Protein AF-W4V423-F1 (afdb_monomer_lite)

Radius of gyration: 24.52 Å; chains: 1; bounding box: 52×24×65 Å

pLDDT: mean 79.41, std 12.02, range [35.59, 92.06]

Secondary structure (DSSP, 8-state):
-PPPHHHHHHHHHTT--HHHHIIIIIHHHHHHHHHHHHHHHHHHHHHHHHHHHHHHHHHHHHHHHHHHHHHT--HHHHHHHHHHHHHHHHHHHHHHHHHHHHHHHHTT--

Sequence (110 aa):
MSVDHGQMEAGRALGLSYRVTMLKIVIPQAVKNILPTLGNEFIALIKETSVVSFVGASDLYVAFSYIGTNSYEFMVPYLVMALIYIVLVMIIASLIKVMERSLRKSDRRN

Organism: NCBI:txid1294263

Foldseek 3Di:
DAQDPVLQVVCVVVVHDNVCSVPPPRPVVVCVVVVVVVVVVVVVVCVVVCVCLVVVLVVLCVVLVVVCVVVVHNPVSVVVSVVVSVVVVVVVVVVVVVVVVVVVVVVVVD

InterPro domains:
  IPR000515 ABC transporter type 1, transmembrane domain MetI-like [PF00528] (2-105)
  IPR000515 ABC transporter type 1, transmembrane domain MetI-like [PS50928] (1-96)
  IPR000515 ABC transporter type 1, transmembrane domain MetI-like [cd06261] (2-92)
  IPR035906 MetI-like superfamily [G3DSA:1.10.3720.10] (1-109)
  IPR035906 MetI-like superfamily [SSF161098] (2-89)
  IPR043429 ABC transporter membrane protein permease protein ArtM/GltK/GlnP/TcyL/YhdX-like [PTHR30614] (2-107)

Structure (mmCIF, N/CA/C/O backbone):
data_AF-W4V423-F1
#
_entry.id   AF-W4V423-F1
#
loop_
_atom_site.group_PDB
_atom_site.id
_atom_site.type_symbol
_atom_site.label_atom_id
_atom_site.label_alt_id
_atom_site.label_comp_id
_atom_site.label_asym_id
_atom_site.label_entity_id
_atom_site.label_seq_id
_atom_site.pdbx_PDB_ins_code
_atom_site.Cartn_x
_atom_site.Cartn_y
_atom_site.Cartn_z
_atom_site.occupancy
_atom_site.B_iso_or_equiv
_atom_site.auth_seq_id
_atom_site.auth_comp_id
_atom_site.auth_asym_id
_atom_site.auth_atom_id
_atom_site.pdbx_PDB_model_num
ATOM 1 N N . MET A 1 1 ? -7.520 -11.105 20.882 1.00 44.34 1 MET A N 1
ATOM 2 C CA . MET A 1 1 ? -7.926 -10.208 21.987 1.00 44.34 1 MET A CA 1
ATOM 3 C C . MET A 1 1 ? -9.118 -9.390 21.516 1.00 44.34 1 MET A C 1
ATOM 5 O O . MET A 1 1 ? -8.972 -8.263 21.059 1.00 44.34 1 MET A O 1
ATOM 9 N N . SER A 1 2 ? -10.285 -10.025 21.514 1.00 42.53 2 SER A N 1
ATOM 10 C CA . SER A 1 2 ? -11.576 -9.405 21.227 1.00 42.53 2 SER A CA 1
ATOM 11 C C . SER A 1 2 ? -11.980 -8.532 22.415 1.00 42.53 2 SER A C 1
ATOM 13 O O . SER A 1 2 ? -11.667 -8.858 23.557 1.00 42.53 2 SER A O 1
ATOM 15 N N . VAL A 1 3 ? -12.622 -7.396 22.142 1.00 51.97 3 VAL A N 1
ATOM 16 C CA . VAL A 1 3 ? -13.204 -6.534 23.178 1.00 51.97 3 VAL A CA 1
ATOM 17 C C . VAL A 1 3 ? -14.110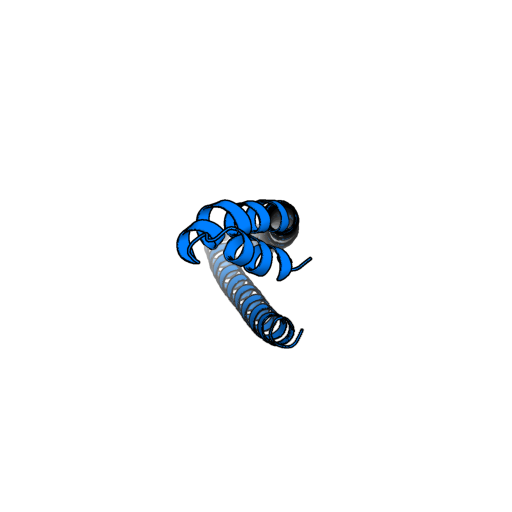 -7.397 24.050 1.00 51.97 3 VAL A C 1
ATOM 19 O O . VAL A 1 3 ? -15.046 -8.012 23.543 1.00 51.97 3 VAL A O 1
ATOM 22 N N . ASP A 1 4 ? -13.795 -7.457 25.338 1.00 59.59 4 ASP A N 1
ATOM 23 C CA . ASP A 1 4 ? -14.496 -8.292 26.303 1.00 59.59 4 ASP A CA 1
ATOM 24 C C . ASP A 1 4 ? -15.990 -7.934 26.327 1.00 59.59 4 ASP A C 1
ATOM 26 O O . ASP A 1 4 ? -16.369 -6.779 26.556 1.00 59.59 4 ASP A O 1
ATOM 30 N N . HIS A 1 5 ? -16.840 -8.934 26.081 1.00 63.50 5 HIS A N 1
ATOM 31 C CA . HIS A 1 5 ? -18.299 -8.819 26.141 1.00 63.50 5 HIS A CA 1
ATOM 32 C C . HIS A 1 5 ? -18.749 -8.265 27.511 1.00 63.50 5 HIS A C 1
ATOM 34 O O . HIS A 1 5 ? -19.755 -7.549 27.596 1.00 63.50 5 HIS A O 1
ATOM 40 N N . GLY A 1 6 ? -17.931 -8.481 28.551 1.00 72.12 6 GLY A N 1
ATOM 41 C CA . GLY A 1 6 ? -18.101 -7.935 29.893 1.00 72.12 6 GLY A CA 1
ATOM 42 C C . GLY A 1 6 ? -18.092 -6.404 29.973 1.00 72.12 6 GLY A C 1
ATOM 43 O O . GLY A 1 6 ? -18.778 -5.848 30.825 1.00 72.12 6 GLY A O 1
ATOM 44 N N . GLN A 1 7 ? -17.420 -5.678 29.067 1.00 76.00 7 GLN A N 1
ATOM 45 C CA . GLN A 1 7 ? -17.464 -4.201 29.047 1.00 76.00 7 GLN A CA 1
ATOM 46 C C . GLN A 1 7 ? -18.857 -3.681 28.657 1.00 76.00 7 GLN A C 1
ATOM 48 O O . GLN A 1 7 ? -19.296 -2.625 29.122 1.00 76.00 7 GLN A O 1
ATOM 53 N N . MET A 1 8 ? -19.576 -4.435 27.820 1.00 80.44 8 MET A N 1
ATOM 54 C CA . MET A 1 8 ? -20.939 -4.098 27.416 1.00 80.44 8 MET A CA 1
ATOM 55 C C . MET A 1 8 ? -21.953 -4.433 28.511 1.00 80.44 8 MET A C 1
ATOM 57 O O . MET A 1 8 ? -22.873 -3.651 28.762 1.00 80.44 8 MET A O 1
ATOM 61 N N . GLU A 1 9 ? -21.760 -5.562 29.192 1.00 80.06 9 GLU A N 1
ATOM 62 C CA . GLU A 1 9 ? -22.573 -5.973 30.341 1.00 80.06 9 GLU A CA 1
ATOM 63 C C . GLU A 1 9 ? -22.361 -5.054 31.551 1.00 80.06 9 GLU A C 1
ATOM 65 O O . GLU A 1 9 ? -23.339 -4.615 32.153 1.00 80.06 9 GLU A O 1
ATOM 70 N N . ALA A 1 10 ? -21.121 -4.640 31.831 1.00 80.81 10 ALA A N 1
ATOM 71 C CA . ALA A 1 10 ? -20.798 -3.661 32.871 1.00 80.81 10 ALA A CA 1
ATOM 72 C C . ALA A 1 10 ? -21.406 -2.281 32.578 1.00 80.81 10 ALA A C 1
ATOM 74 O O . ALA A 1 10 ? -21.962 -1.640 33.471 1.00 80.81 10 ALA A O 1
ATOM 75 N N . GLY A 1 11 ? -21.372 -1.834 31.317 1.00 81.81 11 GLY A N 1
ATOM 76 C CA . GLY A 1 11 ? -22.023 -0.588 30.914 1.00 81.81 11 GLY A CA 1
ATOM 77 C C . GLY A 1 11 ? -23.537 -0.625 31.135 1.00 81.81 11 GLY A C 1
ATOM 78 O O . GLY A 1 11 ? -24.109 0.338 31.643 1.00 81.81 11 GLY A O 1
ATOM 79 N N . ARG A 1 12 ? -24.183 -1.757 30.825 1.00 80.69 12 ARG A N 1
ATOM 80 C CA . ARG A 1 12 ? -25.615 -1.955 31.100 1.00 80.69 12 ARG A CA 1
ATOM 81 C C . ARG A 1 12 ? -25.916 -2.043 32.600 1.00 80.69 12 ARG A C 1
ATOM 83 O O . ARG A 1 12 ? -26.903 -1.454 33.029 1.00 80.69 12 ARG A O 1
ATOM 90 N N . ALA A 1 13 ? -25.068 -2.702 33.391 1.00 84.06 13 ALA A N 1
ATOM 91 C CA . ALA A 1 13 ? -25.207 -2.789 34.849 1.00 84.06 13 ALA A CA 1
ATOM 92 C C . ALA A 1 13 ? -25.086 -1.419 35.544 1.00 84.06 13 ALA A C 1
ATOM 94 O O . ALA A 1 13 ? -25.720 -1.185 36.567 1.00 84.06 13 ALA A O 1
ATOM 95 N N . LEU A 1 14 ? -24.325 -0.493 34.952 1.00 84.69 14 LEU A N 1
ATOM 96 C CA . LEU A 1 14 ? -24.193 0.897 35.403 1.00 84.69 14 LEU A CA 1
ATOM 97 C C . LEU A 1 14 ? -25.282 1.835 34.842 1.00 84.69 14 LEU A C 1
ATOM 99 O O . LEU A 1 14 ? -25.214 3.045 35.048 1.00 84.69 14 LEU A O 1
ATOM 103 N N . GLY A 1 15 ? -26.275 1.309 34.114 1.00 87.69 15 GLY A N 1
ATOM 104 C CA . GLY A 1 15 ? -27.362 2.101 33.528 1.00 87.69 15 GLY A CA 1
ATOM 105 C C . GLY A 1 15 ? -26.955 2.954 32.318 1.00 87.69 15 GLY A C 1
ATOM 106 O O . GLY A 1 15 ? -27.710 3.834 31.902 1.00 87.69 15 GLY A O 1
ATOM 107 N N . LEU A 1 16 ? -25.777 2.720 31.729 1.00 87.62 16 LEU A N 1
ATOM 108 C CA . LEU A 1 16 ? -25.325 3.442 30.541 1.00 87.62 16 LEU A CA 1
ATOM 109 C C . LEU A 1 16 ? -26.058 2.944 29.290 1.00 87.62 16 LEU A C 1
ATOM 111 O O . LEU A 1 16 ? -26.258 1.746 29.079 1.00 87.62 16 LEU A O 1
ATOM 115 N N . SER A 1 17 ? -26.415 3.876 28.405 1.00 89.19 17 SER A N 1
ATOM 116 C CA . SER A 1 17 ? -26.991 3.524 27.107 1.00 89.19 17 SER A CA 1
ATOM 117 C C . SER A 1 17 ? -25.938 2.893 26.191 1.00 89.19 17 SER A C 1
ATOM 119 O O . SER A 1 17 ? -24.759 3.244 26.235 1.00 89.19 17 SER A O 1
ATOM 121 N N . TYR A 1 18 ? -26.372 2.000 25.295 1.00 85.31 18 TYR A N 1
ATOM 122 C CA . TYR A 1 18 ? -25.494 1.296 24.350 1.00 85.31 18 TYR A CA 1
ATOM 1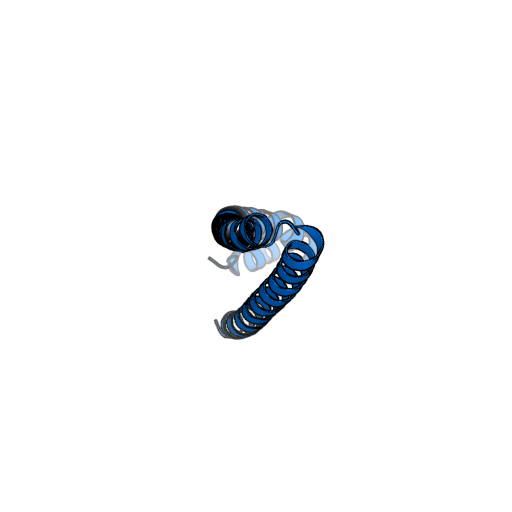23 C C . TYR A 1 18 ? -24.557 2.238 23.577 1.00 85.31 18 TYR A C 1
ATOM 125 O O . TYR A 1 18 ? -23.369 1.960 23.441 1.00 85.31 18 TYR A O 1
ATOM 133 N N . ARG A 1 19 ? -25.065 3.393 23.119 1.00 87.94 19 ARG A N 1
ATOM 134 C CA . ARG A 1 19 ? -24.248 4.401 22.422 1.00 87.94 19 ARG A CA 1
ATOM 135 C C . ARG A 1 19 ? -23.127 4.949 23.302 1.00 87.94 19 ARG A C 1
ATOM 137 O O . ARG A 1 19 ? -22.016 5.123 22.810 1.00 87.94 19 ARG A O 1
ATOM 144 N N . VAL A 1 20 ? -23.407 5.218 24.577 1.00 87.75 20 VAL A N 1
ATOM 145 C CA . VAL A 1 20 ? -22.419 5.761 25.518 1.00 87.75 20 VAL A CA 1
ATOM 146 C C . VAL A 1 20 ? -21.345 4.719 25.815 1.00 87.75 20 VAL A C 1
ATOM 148 O O . VAL A 1 20 ? -20.161 5.029 25.699 1.00 87.75 20 VAL A O 1
ATOM 151 N N . THR A 1 21 ? -21.742 3.480 26.106 1.00 87.88 21 THR A N 1
ATOM 152 C CA . THR A 1 21 ? -20.812 2.367 26.346 1.00 87.88 21 THR A CA 1
ATOM 153 C C . THR A 1 21 ? -19.950 2.086 25.111 1.00 87.88 21 THR A C 1
ATOM 155 O O . THR A 1 21 ? -18.735 1.928 25.219 1.00 87.88 21 THR A O 1
ATOM 158 N N . MET A 1 22 ? -20.535 2.110 23.911 1.00 87.00 22 MET A N 1
ATOM 159 C CA . MET A 1 22 ? -19.793 1.872 22.672 1.00 87.00 22 MET A CA 1
ATOM 160 C C . MET A 1 22 ? -18.752 2.968 22.396 1.00 87.00 22 MET A C 1
ATOM 162 O O . MET A 1 22 ? -17.582 2.663 22.177 1.00 87.00 22 MET A O 1
ATOM 166 N N . LEU A 1 23 ? -19.155 4.242 22.436 1.00 89.38 23 LEU A N 1
ATOM 167 C CA . LEU A 1 23 ? -18.282 5.372 22.090 1.00 89.38 23 LEU A CA 1
ATOM 168 C C . LEU A 1 23 ? -17.224 5.673 23.151 1.00 89.38 23 LEU A C 1
ATOM 170 O O . LEU A 1 23 ? -16.105 6.036 22.796 1.00 89.38 23 LEU A O 1
ATOM 174 N N . LYS A 1 24 ? -17.565 5.558 24.439 1.00 87.75 24 LYS A N 1
ATOM 175 C CA . LYS A 1 24 ? -16.659 5.955 25.527 1.00 87.75 24 LYS A CA 1
ATOM 176 C C . LYS A 1 24 ? -15.819 4.813 26.086 1.00 87.75 24 LYS A C 1
ATOM 178 O O . LYS A 1 24 ? -14.789 5.093 26.690 1.00 87.75 24 LYS A O 1
ATOM 183 N N . ILE A 1 25 ? -16.242 3.561 25.910 1.00 84.81 25 ILE A N 1
ATOM 184 C CA . ILE A 1 25 ? -15.593 2.409 26.551 1.00 84.81 25 ILE A CA 1
ATOM 185 C C . ILE A 1 25 ? -15.022 1.466 25.496 1.00 84.81 25 ILE A C 1
ATOM 187 O O . ILE A 1 25 ? -13.807 1.295 25.421 1.00 84.81 25 ILE A O 1
ATOM 191 N N . VAL A 1 26 ? -15.873 0.909 24.634 1.00 86.06 26 VAL A N 1
ATOM 192 C CA . VAL A 1 26 ? -15.464 -0.149 23.697 1.00 86.06 26 VAL A CA 1
ATOM 193 C C . VAL A 1 26 ? -14.583 0.362 22.561 1.00 86.06 26 VAL A C 1
ATOM 195 O O . VAL A 1 26 ? -13.511 -0.195 22.340 1.00 86.06 26 VAL A O 1
ATOM 198 N N . ILE A 1 27 ? -14.990 1.418 21.850 1.00 86.25 27 ILE A N 1
ATOM 199 C CA . ILE A 1 27 ? -14.227 1.942 20.705 1.00 86.25 27 ILE A CA 1
ATOM 200 C C . ILE A 1 27 ? -12.806 2.370 21.116 1.00 86.25 27 ILE A C 1
ATOM 202 O O . ILE A 1 27 ? -11.858 1.921 20.471 1.00 86.25 27 ILE A O 1
ATOM 206 N N . PRO A 1 28 ? -12.599 3.160 22.188 1.00 83.19 28 PRO A N 1
ATOM 207 C CA . PRO A 1 28 ? -11.255 3.567 22.595 1.00 83.19 28 PRO A CA 1
ATOM 208 C C . PRO A 1 28 ? -10.349 2.384 22.961 1.00 83.19 28 PRO A C 1
ATOM 210 O O . PRO A 1 28 ? -9.154 2.417 22.673 1.00 83.19 28 PRO A O 1
ATOM 213 N N . GLN A 1 29 ? -10.904 1.332 23.573 1.00 82.56 29 GLN A N 1
ATOM 214 C CA . GLN A 1 29 ? -10.157 0.117 23.912 1.00 82.56 29 GLN A CA 1
ATOM 215 C C . GLN A 1 29 ? -9.828 -0.713 22.665 1.00 82.56 29 GLN A C 1
ATOM 217 O O . GLN A 1 29 ? -8.686 -1.133 22.489 1.00 82.56 29 GLN A O 1
ATOM 222 N N . ALA A 1 30 ? -10.794 -0.887 21.760 1.00 82.75 30 ALA A N 1
ATOM 223 C CA . ALA A 1 30 ? -10.592 -1.584 20.493 1.00 82.75 30 ALA A CA 1
ATOM 224 C C . ALA A 1 30 ? -9.494 -0.917 19.654 1.00 82.75 30 ALA A C 1
ATOM 226 O O . ALA A 1 30 ? -8.593 -1.588 19.157 1.00 82.75 30 ALA A O 1
ATOM 227 N N . VAL A 1 31 ? -9.526 0.414 19.555 1.00 82.62 31 VAL A N 1
ATOM 228 C CA . VAL A 1 31 ? -8.525 1.199 18.824 1.00 82.62 31 VAL A CA 1
ATOM 229 C C . VAL A 1 31 ? -7.130 1.012 19.428 1.00 82.62 31 VAL A C 1
ATOM 231 O O . VAL A 1 31 ? -6.190 0.740 18.687 1.00 82.62 31 VAL A O 1
ATOM 234 N N . LYS A 1 32 ? -6.983 1.070 20.759 1.00 81.19 32 LYS A N 1
ATOM 235 C CA . LYS A 1 32 ? -5.691 0.829 21.433 1.00 81.19 32 LYS A CA 1
ATOM 236 C C . LYS A 1 32 ? -5.132 -0.574 21.188 1.00 81.19 32 LYS A C 1
ATOM 238 O O . LYS A 1 32 ? -3.917 -0.721 21.120 1.00 81.19 32 LYS A O 1
ATOM 243 N N . ASN A 1 33 ? -5.995 -1.575 21.030 1.00 78.44 33 ASN A N 1
ATOM 244 C CA . ASN A 1 33 ? -5.576 -2.956 20.787 1.00 78.44 33 ASN A CA 1
ATOM 245 C C . ASN A 1 33 ? -5.230 -3.223 19.316 1.00 78.44 33 ASN A C 1
ATOM 247 O O . ASN A 1 33 ? -4.314 -3.990 19.040 1.00 78.44 33 ASN A O 1
ATOM 251 N N . ILE A 1 34 ? -5.949 -2.604 18.373 1.00 80.81 34 ILE A N 1
ATOM 252 C CA . ILE A 1 34 ? -5.792 -2.868 16.933 1.00 80.81 34 ILE A CA 1
ATOM 253 C C . ILE A 1 34 ? -4.696 -1.989 16.310 1.00 80.81 34 ILE A C 1
ATOM 255 O O . ILE A 1 34 ? -4.009 -2.435 15.392 1.00 80.81 34 ILE A O 1
ATOM 259 N N . LEU A 1 35 ? -4.492 -0.758 16.802 1.00 77.44 35 LEU A N 1
ATOM 260 C CA . LEU A 1 35 ? -3.495 0.170 16.249 1.00 77.44 35 LEU A CA 1
ATOM 261 C C . LEU A 1 35 ? -2.059 -0.392 16.220 1.00 77.44 35 LEU A C 1
ATOM 263 O O . LEU A 1 35 ? -1.418 -0.250 15.181 1.00 77.44 35 LEU A O 1
ATOM 267 N N . PRO A 1 36 ? -1.536 -1.045 17.278 1.00 76.94 36 PRO A N 1
ATOM 268 C CA . PRO A 1 36 ? -0.193 -1.627 17.243 1.00 76.94 36 PRO A CA 1
ATOM 269 C C . PRO A 1 36 ? -0.054 -2.725 16.183 1.00 76.94 36 PRO A C 1
ATOM 271 O O . PRO A 1 36 ? 0.944 -2.778 15.467 1.00 76.94 36 PRO A O 1
ATOM 274 N N . THR A 1 37 ? -1.073 -3.575 16.041 1.00 80.12 37 THR A N 1
ATOM 275 C CA . THR A 1 37 ? -1.101 -4.641 15.032 1.00 80.12 37 THR A CA 1
ATOM 276 C C . THR A 1 37 ? -1.156 -4.065 13.620 1.00 80.12 37 THR A C 1
ATOM 278 O O . THR A 1 37 ? -0.374 -4.481 12.772 1.00 80.12 37 THR A O 1
ATOM 281 N N . LEU A 1 38 ? -2.004 -3.058 13.381 1.00 78.56 38 LEU A N 1
ATOM 282 C CA . LEU A 1 38 ? -2.057 -2.342 12.101 1.00 78.56 38 LEU A CA 1
ATOM 283 C C . LEU A 1 38 ? -0.733 -1.651 11.771 1.00 78.56 38 LEU A C 1
ATOM 285 O O . LEU A 1 38 ? -0.314 -1.670 10.620 1.00 78.56 38 LEU A O 1
ATOM 289 N N . GLY A 1 39 ? -0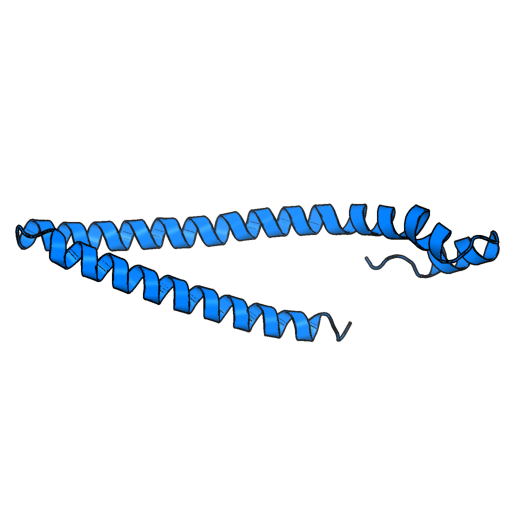.070 -1.052 12.762 1.00 80.81 39 GLY A N 1
ATOM 290 C CA . GLY A 1 39 ? 1.234 -0.418 12.577 1.00 80.81 39 GLY A CA 1
ATOM 291 C C . GLY A 1 39 ? 2.312 -1.422 12.167 1.00 80.81 39 GLY A C 1
ATOM 292 O O . GLY A 1 39 ? 3.064 -1.166 11.228 1.00 80.81 39 GLY A O 1
ATOM 293 N N . ASN A 1 40 ? 2.351 -2.585 12.818 1.00 77.94 40 ASN A N 1
ATOM 294 C CA . ASN A 1 40 ? 3.278 -3.656 12.453 1.00 77.94 40 ASN A CA 1
ATOM 295 C C . ASN A 1 40 ? 3.005 -4.192 11.044 1.00 77.94 40 ASN A C 1
ATOM 297 O O . ASN A 1 40 ? 3.943 -4.329 10.258 1.00 77.94 40 ASN A O 1
ATOM 301 N N . GLU A 1 41 ? 1.738 -4.426 10.707 1.00 83.62 41 GLU A N 1
ATOM 302 C CA . GLU A 1 41 ? 1.336 -4.883 9.375 1.00 83.62 41 GLU A CA 1
ATOM 303 C C . GLU A 1 41 ? 1.687 -3.846 8.303 1.00 83.62 41 GLU A C 1
ATOM 305 O O . GLU A 1 41 ? 2.253 -4.172 7.266 1.00 83.62 41 GLU A O 1
ATOM 310 N N . PHE A 1 42 ? 1.447 -2.565 8.576 1.00 78.94 42 PHE A 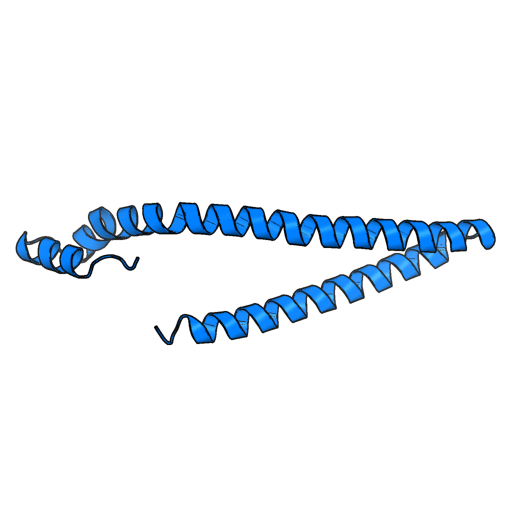N 1
ATOM 311 C CA . PHE A 1 42 ? 1.801 -1.476 7.672 1.00 78.94 42 PHE A CA 1
ATOM 312 C C . PHE A 1 42 ? 3.310 -1.418 7.392 1.00 78.94 42 PHE A C 1
ATOM 314 O O . PHE A 1 42 ? 3.725 -1.261 6.243 1.00 78.94 42 PHE A O 1
ATOM 321 N N . ILE A 1 43 ? 4.144 -1.593 8.422 1.00 77.25 43 ILE A N 1
ATOM 322 C CA . ILE A 1 43 ? 5.604 -1.651 8.265 1.00 77.25 43 ILE A CA 1
ATOM 323 C C . ILE A 1 43 ? 6.019 -2.883 7.447 1.00 77.25 43 ILE A C 1
ATOM 325 O O . ILE A 1 43 ? 6.917 -2.774 6.608 1.00 77.25 43 ILE A O 1
ATOM 329 N N . ALA A 1 44 ? 5.394 -4.041 7.677 1.00 80.38 44 ALA A N 1
ATOM 330 C CA . ALA A 1 44 ? 5.659 -5.260 6.913 1.00 80.38 44 ALA A CA 1
ATOM 331 C C . ALA A 1 44 ? 5.303 -5.075 5.431 1.00 80.38 44 ALA A C 1
ATOM 333 O O . ALA A 1 44 ? 6.151 -5.294 4.567 1.00 80.38 44 ALA A O 1
ATOM 334 N N . LEU A 1 45 ? 4.114 -4.539 5.149 1.00 80.81 45 LEU A N 1
ATOM 335 C CA . LEU A 1 45 ? 3.652 -4.248 3.794 1.00 80.81 45 LEU A CA 1
ATOM 336 C C . LEU A 1 45 ? 4.575 -3.269 3.071 1.00 80.81 45 LEU A C 1
ATOM 338 O O . LEU A 1 45 ? 4.90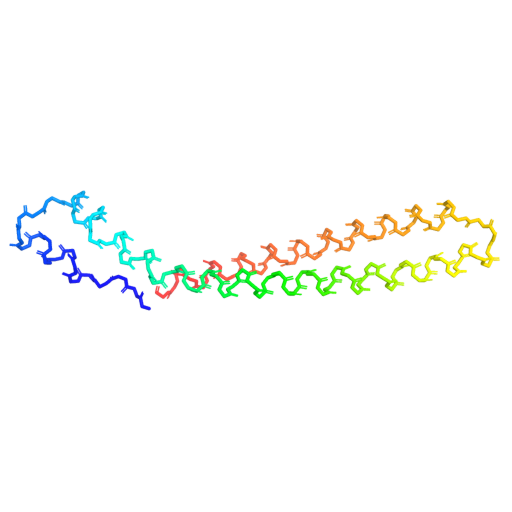0 -3.496 1.906 1.00 80.81 45 LEU A O 1
ATOM 342 N N . ILE A 1 46 ? 5.043 -2.210 3.741 1.00 76.88 46 ILE A N 1
ATOM 343 C CA . ILE A 1 46 ? 6.025 -1.287 3.154 1.00 76.88 46 ILE A CA 1
ATOM 344 C C . ILE A 1 46 ? 7.313 -2.024 2.790 1.00 76.88 46 ILE A C 1
ATOM 346 O O . ILE A 1 46 ? 7.826 -1.828 1.691 1.00 76.88 46 ILE A O 1
ATOM 350 N N . LYS A 1 47 ? 7.856 -2.864 3.677 1.00 69.25 47 LYS A N 1
ATOM 351 C CA . LYS A 1 47 ? 9.092 -3.613 3.399 1.00 69.25 47 LYS A CA 1
ATOM 352 C C . LYS A 1 47 ? 8.914 -4.568 2.224 1.00 69.25 47 LYS A C 1
ATOM 354 O O . LYS A 1 47 ? 9.730 -4.555 1.311 1.00 69.25 47 LYS A O 1
ATOM 359 N N . GLU A 1 48 ? 7.841 -5.348 2.218 1.00 75.44 48 GLU A N 1
ATOM 360 C CA . GLU A 1 48 ? 7.577 -6.323 1.158 1.00 75.44 48 GLU A CA 1
ATOM 361 C C . GLU A 1 48 ? 7.346 -5.645 -0.197 1.00 75.44 48 GLU A C 1
ATOM 363 O O . GLU A 1 48 ? 7.961 -6.026 -1.193 1.00 75.44 48 GLU A O 1
ATOM 368 N N . THR A 1 49 ? 6.533 -4.586 -0.244 1.00 79.06 49 THR A N 1
ATOM 369 C CA . THR A 1 49 ? 6.257 -3.872 -1.502 1.00 79.06 49 THR A CA 1
ATOM 370 C C . THR A 1 49 ? 7.453 -3.071 -2.005 1.00 79.06 49 THR A C 1
ATOM 372 O O . THR A 1 49 ? 7.719 -3.089 -3.209 1.00 79.06 49 THR A O 1
ATOM 375 N N . SER A 1 50 ? 8.194 -2.395 -1.120 1.00 78.88 50 SER A N 1
ATOM 376 C CA . SER A 1 50 ? 9.369 -1.607 -1.516 1.00 78.88 50 SER A CA 1
ATOM 377 C C . SER A 1 50 ? 10.525 -2.483 -1.984 1.00 78.88 50 SER A C 1
ATOM 379 O O . SER A 1 50 ? 11.109 -2.170 -3.015 1.00 78.88 50 SER A O 1
ATOM 381 N N . VAL A 1 51 ? 10.822 -3.601 -1.312 1.00 75.44 51 VAL A N 1
ATOM 382 C CA . VAL A 1 51 ? 11.904 -4.514 -1.721 1.00 75.44 51 VAL A CA 1
ATOM 383 C C . VAL A 1 51 ? 11.592 -5.153 -3.070 1.00 75.44 51 VAL A C 1
ATOM 385 O O . VAL A 1 51 ? 12.428 -5.104 -3.969 1.00 75.44 51 VAL A O 1
ATOM 388 N N . VAL A 1 52 ? 10.384 -5.697 -3.248 1.00 74.75 52 VAL A N 1
ATOM 389 C CA . VAL A 1 52 ? 10.001 -6.357 -4.507 1.00 74.75 52 VAL A CA 1
ATOM 390 C C . VAL A 1 52 ? 9.951 -5.359 -5.666 1.00 74.75 52 VAL A C 1
ATOM 392 O O . VAL A 1 52 ? 10.465 -5.654 -6.743 1.00 74.75 52 VAL A O 1
ATOM 395 N N . SER A 1 53 ? 9.388 -4.164 -5.454 1.00 74.88 53 SER A N 1
ATOM 396 C CA . SER A 1 53 ? 9.315 -3.145 -6.511 1.00 74.88 53 SER A CA 1
ATOM 397 C C . SER A 1 53 ? 10.689 -2.565 -6.847 1.00 74.88 53 SER A C 1
ATOM 399 O O . SER A 1 53 ? 10.985 -2.369 -8.021 1.00 74.88 53 SER A O 1
ATOM 401 N N . PHE A 1 54 ? 11.538 -2.306 -5.846 1.00 79.12 54 PHE A N 1
ATOM 402 C CA . PHE A 1 54 ? 12.876 -1.750 -6.054 1.00 79.12 54 PHE A CA 1
ATOM 403 C C . PHE A 1 54 ? 13.797 -2.741 -6.766 1.00 79.12 54 PHE A C 1
ATOM 405 O O . PHE A 1 54 ? 14.369 -2.382 -7.790 1.00 79.12 54 PHE A O 1
ATOM 412 N N . VAL A 1 55 ? 13.887 -3.983 -6.275 1.00 79.69 55 VAL A N 1
ATOM 413 C CA . VAL A 1 55 ? 14.719 -5.033 -6.890 1.00 79.69 55 VAL A CA 1
ATOM 414 C C . VAL A 1 55 ? 14.202 -5.377 -8.289 1.00 79.69 55 VAL A C 1
ATOM 416 O O . VAL A 1 55 ? 14.969 -5.427 -9.246 1.00 79.69 55 VAL A O 1
ATOM 419 N N . GLY A 1 56 ? 12.883 -5.530 -8.444 1.00 80.25 56 GLY A N 1
ATOM 420 C CA . GLY A 1 56 ? 12.279 -5.803 -9.746 1.00 80.25 56 GLY A CA 1
ATOM 421 C C . GLY A 1 56 ? 12.520 -4.680 -10.758 1.00 80.25 56 GLY A C 1
ATOM 422 O O . GLY A 1 56 ? 12.862 -4.955 -11.905 1.00 80.25 56 GLY A O 1
ATOM 423 N N . ALA A 1 57 ? 12.387 -3.414 -10.349 1.00 79.25 57 ALA A N 1
ATOM 424 C CA . ALA A 1 57 ? 12.658 -2.275 -11.224 1.00 79.25 57 ALA A CA 1
ATOM 425 C C . ALA A 1 57 ? 14.151 -2.129 -11.550 1.00 79.25 57 ALA A C 1
ATOM 427 O O . ALA A 1 57 ? 14.478 -1.819 -12.695 1.00 79.25 57 ALA A O 1
ATOM 428 N N . SER A 1 58 ? 15.055 -2.365 -10.590 1.00 84.25 58 SER A N 1
ATOM 429 C CA . SER A 1 58 ? 16.500 -2.281 -10.830 1.00 84.25 58 SER A CA 1
ATOM 430 C C . SER A 1 58 ? 16.981 -3.357 -11.796 1.00 84.25 58 SER A C 1
ATOM 432 O O . SER A 1 58 ? 17.714 -3.040 -12.731 1.00 84.25 58 SER A O 1
ATOM 434 N N . ASP A 1 59 ? 16.531 -4.599 -11.624 1.00 85.75 59 ASP A N 1
ATOM 435 C CA . ASP A 1 59 ? 16.935 -5.715 -12.483 1.00 85.75 59 ASP A CA 1
ATOM 436 C C . ASP A 1 59 ? 16.410 -5.522 -13.908 1.00 85.75 59 ASP A C 1
ATOM 438 O O . ASP A 1 59 ? 17.146 -5.690 -14.886 1.00 85.75 59 ASP A O 1
ATOM 442 N N . LEU A 1 60 ? 15.151 -5.085 -14.032 1.00 86.00 60 LEU A N 1
ATOM 443 C CA . LEU A 1 60 ? 14.545 -4.775 -15.322 1.00 86.00 60 LEU A CA 1
ATOM 444 C C . LEU A 1 60 ? 15.281 -3.606 -15.995 1.00 86.00 60 LEU A C 1
ATOM 446 O O . LEU A 1 60 ? 15.639 -3.693 -17.167 1.00 86.00 60 LEU A O 1
ATOM 450 N N . TYR A 1 61 ? 15.587 -2.544 -15.251 1.00 88.19 61 TYR A N 1
ATOM 451 C CA . TYR A 1 61 ? 16.332 -1.403 -15.776 1.00 88.19 61 TYR A CA 1
ATOM 452 C C . TYR A 1 61 ? 17.730 -1.795 -16.268 1.00 88.19 61 TYR A C 1
ATOM 454 O O . TYR A 1 61 ? 18.111 -1.411 -17.373 1.00 88.19 61 TYR A O 1
ATOM 462 N N . VAL A 1 62 ? 18.481 -2.591 -15.501 1.00 89.88 62 VAL A N 1
ATOM 463 C CA . VAL A 1 62 ? 19.815 -3.066 -15.905 1.00 89.88 62 VAL A CA 1
ATOM 464 C C . VAL A 1 62 ? 19.732 -3.906 -17.181 1.00 89.88 62 VAL A C 1
ATOM 466 O O . VAL A 1 62 ? 20.498 -3.666 -18.117 1.00 89.88 62 VAL A O 1
ATOM 469 N N . ALA A 1 63 ? 18.775 -4.834 -17.267 1.00 88.44 63 ALA A N 1
ATOM 470 C CA . ALA A 1 63 ? 18.590 -5.676 -18.447 1.00 88.44 63 ALA A CA 1
ATOM 471 C C . ALA A 1 63 ? 18.247 -4.857 -19.705 1.00 88.44 63 ALA A C 1
ATOM 473 O O . ALA A 1 63 ? 18.856 -5.044 -20.761 1.00 88.44 63 ALA A O 1
ATOM 474 N N . PHE A 1 64 ? 17.310 -3.911 -19.603 1.00 88.69 64 PHE A N 1
ATOM 475 C CA . PHE A 1 64 ? 16.890 -3.095 -20.747 1.00 88.69 64 PHE A CA 1
ATOM 476 C C . PHE A 1 64 ? 17.902 -2.005 -21.115 1.00 88.69 64 PHE A C 1
ATOM 478 O O . PHE A 1 64 ? 18.063 -1.705 -22.299 1.00 88.69 64 PHE A O 1
ATOM 485 N N . SER A 1 65 ? 18.642 -1.470 -20.142 1.00 87.88 65 SER A N 1
ATOM 486 C CA . SER A 1 65 ? 19.779 -0.576 -20.386 1.00 87.88 65 SER A CA 1
ATOM 487 C C . SER A 1 65 ? 20.911 -1.296 -21.129 1.00 87.88 65 SER A C 1
ATOM 489 O O . SER A 1 65 ? 21.485 -0.742 -22.070 1.00 87.88 65 SER A O 1
ATOM 491 N N . TYR A 1 66 ? 21.181 -2.565 -20.795 1.00 90.50 66 TYR A N 1
ATOM 492 C CA . TYR A 1 66 ? 22.138 -3.395 -21.532 1.00 90.50 66 TYR A CA 1
ATOM 493 C C . TYR A 1 66 ? 21.703 -3.613 -22.988 1.00 90.50 66 TYR A C 1
ATOM 495 O O . TYR A 1 66 ? 22.506 -3.433 -23.905 1.00 90.50 66 TYR A O 1
ATOM 503 N N . ILE A 1 67 ? 20.429 -3.936 -23.229 1.00 88.00 67 ILE A N 1
ATOM 504 C CA . ILE A 1 67 ? 19.892 -4.093 -24.593 1.00 88.00 67 ILE A CA 1
ATOM 505 C C . ILE A 1 67 ? 19.990 -2.777 -25.374 1.00 88.00 67 ILE A C 1
ATOM 507 O O . ILE A 1 67 ? 20.444 -2.783 -26.520 1.00 88.00 67 ILE A O 1
ATOM 511 N N . GLY A 1 68 ? 19.617 -1.651 -24.758 1.00 88.50 68 GLY A N 1
ATOM 512 C CA . GLY A 1 68 ? 19.684 -0.336 -25.398 1.00 88.50 68 GLY A CA 1
ATOM 513 C C . GLY A 1 68 ? 21.109 0.102 -25.725 1.00 88.50 68 GLY A C 1
ATOM 514 O O . GLY A 1 68 ? 21.358 0.618 -26.810 1.00 88.50 68 GLY A O 1
ATOM 515 N N . THR A 1 69 ? 22.064 -0.197 -24.842 1.00 88.94 69 THR A N 1
ATOM 516 C CA . THR A 1 69 ? 23.489 0.086 -25.070 1.00 88.94 69 THR A CA 1
ATOM 517 C C . THR A 1 69 ? 24.054 -0.745 -26.224 1.00 88.94 69 THR A C 1
ATOM 519 O O . THR A 1 69 ? 24.782 -0.210 -27.053 1.00 88.94 69 THR A O 1
ATOM 522 N N . ASN A 1 70 ? 23.695 -2.031 -26.326 1.00 88.69 70 ASN A N 1
ATOM 523 C CA . ASN A 1 70 ? 24.143 -2.892 -27.430 1.00 88.69 70 ASN A CA 1
ATOM 524 C C . ASN A 1 70 ? 23.475 -2.553 -28.769 1.00 88.69 70 ASN A C 1
ATOM 526 O O . ASN A 1 70 ? 24.080 -2.729 -29.822 1.00 88.69 70 ASN A O 1
ATOM 530 N N . SER A 1 71 ? 22.227 -2.085 -28.730 1.00 84.56 71 SER A N 1
ATOM 531 C CA . SER A 1 71 ? 21.449 -1.761 -29.932 1.00 84.56 71 SER A CA 1
ATOM 532 C C . SER A 1 71 ? 21.626 -0.305 -30.379 1.00 84.56 71 SER A C 1
ATOM 534 O O . SER A 1 71 ? 21.102 0.070 -31.420 1.00 84.56 71 SER A O 1
ATOM 536 N N . TYR A 1 72 ? 22.317 0.523 -29.580 1.00 84.38 72 TYR A N 1
ATOM 537 C CA . TYR A 1 72 ? 22.382 1.989 -29.697 1.00 84.38 72 TYR A CA 1
ATOM 538 C C . TYR A 1 72 ? 21.009 2.689 -29.770 1.00 84.38 72 TYR A C 1
ATOM 540 O O . TYR A 1 72 ? 20.916 3.863 -30.126 1.00 84.38 72 TYR A O 1
ATOM 548 N N . GLU A 1 73 ? 19.943 1.996 -29.368 1.00 86.62 73 GLU A N 1
ATOM 549 C CA . GLU A 1 73 ? 18.574 2.496 -29.338 1.00 86.62 73 GLU A CA 1
ATOM 550 C C . GLU A 1 73 ? 17.950 2.250 -27.966 1.00 86.62 73 GLU A C 1
ATOM 552 O O . GLU A 1 73 ? 17.699 1.114 -27.577 1.00 86.62 73 GLU A O 1
ATOM 557 N N . PHE A 1 74 ? 17.646 3.324 -27.235 1.00 83.19 74 PHE A N 1
ATOM 558 C CA . PHE A 1 74 ? 17.106 3.237 -25.870 1.00 83.19 74 PHE A CA 1
ATOM 559 C C . PHE A 1 74 ? 15.577 3.338 -25.804 1.00 83.19 74 PHE A C 1
ATOM 561 O O . PHE A 1 74 ? 14.962 2.858 -24.854 1.00 83.19 74 PHE A O 1
ATOM 568 N N . MET A 1 75 ? 14.943 3.937 -26.817 1.00 87.50 75 MET A N 1
ATOM 569 C CA . MET A 1 75 ? 13.505 4.219 -26.796 1.00 87.50 75 MET A CA 1
ATOM 570 C C . MET A 1 75 ? 12.662 2.937 -26.806 1.00 87.50 75 MET A C 1
ATOM 572 O O . MET A 1 75 ? 11.779 2.771 -25.965 1.00 87.50 75 MET A O 1
ATOM 576 N N . VAL A 1 76 ? 12.946 2.016 -27.732 1.00 89.19 76 VAL A N 1
ATOM 577 C CA . VAL A 1 76 ? 12.196 0.758 -27.867 1.00 89.19 76 VAL A CA 1
ATOM 578 C C . VAL A 1 76 ? 12.382 -0.148 -26.636 1.00 89.19 76 VAL A C 1
ATOM 580 O O . VAL A 1 76 ? 11.368 -0.568 -26.072 1.00 89.19 76 VAL A O 1
ATOM 583 N N . PRO A 1 77 ? 13.612 -0.395 -26.132 1.00 89.81 77 PRO A N 1
ATOM 584 C CA . PRO A 1 77 ? 13.825 -1.157 -24.900 1.00 89.81 77 PRO A CA 1
ATOM 585 C C . PRO A 1 77 ? 13.079 -0.583 -23.690 1.00 89.81 77 PRO A C 1
ATOM 587 O O . PRO A 1 77 ? 12.427 -1.333 -22.968 1.00 89.81 77 PRO A O 1
ATOM 590 N N . TYR A 1 78 ? 13.093 0.736 -23.481 1.00 86.69 78 TYR A N 1
ATOM 591 C CA . TYR A 1 78 ? 12.397 1.337 -22.340 1.00 86.69 78 TYR A CA 1
ATOM 592 C C . TYR A 1 78 ? 10.868 1.305 -22.460 1.00 86.69 78 TYR A C 1
ATOM 594 O O . TYR A 1 78 ? 10.190 1.145 -21.444 1.00 86.69 78 TYR A O 1
ATOM 602 N N . LEU A 1 79 ? 10.306 1.383 -23.670 1.00 90.06 79 LEU A N 1
ATOM 603 C CA . LEU A 1 79 ? 8.866 1.177 -23.875 1.00 90.06 79 LEU A CA 1
ATOM 604 C C . LEU A 1 79 ? 8.445 -0.259 -23.534 1.00 90.06 79 LEU A C 1
ATOM 606 O O . LEU A 1 79 ? 7.434 -0.464 -22.858 1.00 90.06 79 LEU A O 1
ATOM 610 N N . VAL A 1 80 ? 9.237 -1.250 -23.948 1.00 89.75 80 VAL A N 1
ATOM 611 C CA . VAL A 1 80 ? 8.991 -2.661 -23.612 1.00 89.75 80 VAL A CA 1
ATOM 612 C C . VAL A 1 80 ? 9.157 -2.900 -22.108 1.00 89.75 80 VAL A C 1
ATOM 614 O O . VAL A 1 80 ? 8.307 -3.549 -21.500 1.00 89.75 80 VAL A O 1
ATOM 617 N N . MET A 1 81 ? 10.188 -2.318 -21.487 1.00 89.19 81 MET A N 1
ATOM 618 C CA . MET A 1 81 ? 10.398 -2.341 -20.035 1.00 89.19 81 MET A CA 1
ATOM 619 C C . MET A 1 81 ? 9.170 -1.816 -19.283 1.00 89.19 81 MET A C 1
ATOM 621 O O . MET A 1 81 ? 8.682 -2.475 -18.365 1.00 89.19 81 MET A O 1
ATOM 625 N N . ALA A 1 82 ? 8.643 -0.654 -19.685 1.00 87.44 82 ALA A N 1
ATOM 626 C CA . ALA A 1 82 ? 7.468 -0.052 -19.062 1.00 87.44 82 ALA A CA 1
ATOM 627 C C . ALA A 1 82 ? 6.231 -0.957 -19.180 1.00 87.44 82 ALA A C 1
ATOM 629 O O . ALA A 1 82 ? 5.497 -1.132 -18.207 1.00 87.44 82 ALA A O 1
ATOM 630 N N . LEU A 1 83 ? 6.025 -1.581 -20.344 1.00 92.06 83 LEU A N 1
ATOM 631 C CA . LEU A 1 83 ? 4.911 -2.502 -20.567 1.00 92.06 83 LEU A CA 1
ATOM 632 C C . LEU A 1 83 ? 5.029 -3.757 -19.690 1.00 92.06 83 LEU A C 1
ATOM 634 O O . LEU A 1 83 ? 4.055 -4.145 -19.045 1.00 92.06 83 LEU A O 1
ATOM 638 N N . ILE A 1 84 ? 6.222 -4.354 -19.608 1.00 89.06 84 ILE A N 1
ATOM 639 C CA . ILE A 1 84 ? 6.480 -5.509 -18.737 1.00 89.06 84 ILE A CA 1
ATOM 640 C C . ILE A 1 84 ? 6.254 -5.136 -17.274 1.00 89.06 84 ILE A C 1
ATOM 642 O O . ILE A 1 84 ? 5.573 -5.875 -16.566 1.00 89.06 84 ILE A O 1
ATOM 646 N N . TYR A 1 85 ? 6.761 -3.985 -16.830 1.00 86.06 85 TYR A N 1
ATOM 647 C CA . TYR A 1 85 ? 6.572 -3.515 -15.460 1.00 86.06 85 TYR A CA 1
ATOM 648 C C . TYR A 1 85 ? 5.084 -3.368 -15.110 1.00 86.06 85 TYR A C 1
ATOM 650 O O . TYR A 1 85 ? 4.644 -3.854 -14.069 1.00 86.06 85 TYR A O 1
ATOM 658 N N . ILE A 1 86 ? 4.281 -2.783 -16.007 1.00 87.06 86 ILE A N 1
ATOM 659 C CA . ILE A 1 86 ? 2.826 -2.655 -15.827 1.00 87.06 86 ILE A CA 1
ATOM 660 C C . ILE A 1 86 ? 2.160 -4.033 -15.700 1.00 87.06 86 ILE A C 1
ATOM 662 O O . ILE A 1 86 ? 1.361 -4.244 -14.786 1.00 87.06 86 ILE A O 1
ATOM 666 N N . VAL A 1 87 ? 2.501 -4.988 -16.571 1.00 91.50 87 VAL A N 1
ATOM 667 C CA . VAL A 1 87 ? 1.968 -6.361 -16.504 1.00 91.50 87 VAL A CA 1
ATOM 668 C C . VAL A 1 87 ? 2.341 -7.037 -15.183 1.00 91.50 87 VAL A C 1
ATOM 670 O O . VAL A 1 87 ? 1.484 -7.644 -14.540 1.00 91.50 87 VAL A O 1
ATOM 673 N N . LEU A 1 88 ? 3.587 -6.887 -14.743 1.00 86.31 88 LEU A N 1
ATOM 674 C CA . LEU A 1 88 ? 4.101 -7.485 -13.513 1.00 86.31 88 LEU A CA 1
ATOM 675 C C . LEU A 1 88 ? 3.368 -6.928 -12.281 1.00 86.31 88 LEU A C 1
ATOM 677 O O . LEU A 1 88 ? 2.857 -7.696 -11.462 1.00 86.31 88 LEU A O 1
ATOM 681 N N . VAL A 1 89 ? 3.211 -5.602 -12.204 1.00 85.12 89 VAL A N 1
ATOM 682 C CA . VAL A 1 89 ? 2.436 -4.936 -11.145 1.00 85.12 89 VAL A CA 1
ATOM 683 C C . VAL A 1 89 ? 0.978 -5.404 -11.150 1.00 85.12 89 VAL A C 1
ATOM 685 O O . VAL A 1 89 ? 0.433 -5.704 -10.087 1.00 85.12 89 VAL A O 1
ATOM 688 N N . MET A 1 90 ? 0.342 -5.531 -12.320 1.00 86.50 90 MET A N 1
ATOM 689 C CA . MET A 1 90 ? -1.040 -6.023 -12.418 1.00 86.50 90 MET A CA 1
ATOM 690 C C . MET A 1 90 ? -1.194 -7.471 -11.932 1.00 86.50 90 MET A C 1
ATOM 692 O O . MET A 1 90 ? -2.186 -7.788 -11.264 1.00 86.50 90 MET A O 1
ATOM 696 N N . ILE A 1 91 ? -0.228 -8.346 -12.235 1.00 87.81 91 ILE A N 1
ATOM 697 C CA . ILE A 1 91 ? -0.225 -9.744 -11.776 1.00 87.81 91 ILE A CA 1
ATOM 698 C C . ILE A 1 91 ? -0.089 -9.801 -10.253 1.00 87.81 91 ILE A C 1
ATOM 700 O O . ILE A 1 91 ? -0.905 -10.450 -9.596 1.00 87.81 91 ILE A O 1
ATOM 704 N N . ILE A 1 92 ? 0.886 -9.086 -9.683 1.00 83.75 92 ILE A N 1
ATOM 705 C CA . ILE A 1 92 ? 1.111 -9.054 -8.230 1.00 83.75 92 ILE A CA 1
ATOM 706 C C . ILE A 1 92 ? -0.110 -8.472 -7.509 1.00 83.75 92 ILE A C 1
ATOM 70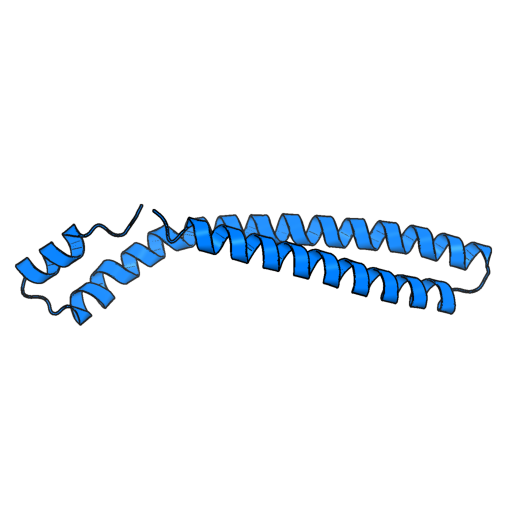8 O O . ILE A 1 92 ? -0.611 -9.080 -6.563 1.00 83.75 92 ILE A O 1
ATOM 712 N N . ALA A 1 93 ? -0.652 -7.348 -7.985 1.00 82.94 93 ALA A N 1
ATOM 713 C CA . ALA A 1 93 ? -1.847 -6.737 -7.404 1.00 82.94 93 ALA A CA 1
ATOM 714 C C . ALA A 1 93 ? -3.057 -7.687 -7.439 1.00 82.94 93 ALA A C 1
ATOM 716 O O . ALA A 1 93 ? -3.843 -7.747 -6.490 1.00 82.94 93 ALA A O 1
ATOM 717 N N . SER A 1 94 ? -3.197 -8.470 -8.511 1.00 83.62 94 SER A N 1
ATOM 718 C CA . SER A 1 94 ? -4.253 -9.480 -8.624 1.00 83.62 94 SER A CA 1
ATOM 719 C C . SER A 1 94 ? -4.044 -10.643 -7.651 1.00 83.62 94 SER A C 1
ATOM 721 O O . SER A 1 94 ? -5.005 -11.065 -7.006 1.00 83.62 94 SER A O 1
ATOM 723 N N . LEU A 1 95 ? -2.808 -11.128 -7.498 1.00 81.31 95 LEU A N 1
ATOM 724 C CA . LEU A 1 95 ? -2.440 -12.173 -6.534 1.00 81.31 95 LEU A CA 1
ATOM 725 C C . LEU A 1 95 ? -2.742 -11.746 -5.096 1.00 81.31 95 LEU A C 1
ATOM 727 O O . LEU A 1 95 ? -3.431 -12.472 -4.379 1.00 81.31 95 LEU A O 1
ATOM 731 N N . ILE A 1 96 ? -2.321 -10.539 -4.710 1.00 79.38 96 ILE A N 1
ATOM 732 C CA . ILE A 1 96 ? -2.604 -9.963 -3.388 1.00 79.38 96 ILE A CA 1
ATOM 733 C C . ILE A 1 96 ? -4.117 -9.886 -3.163 1.00 79.38 96 ILE A C 1
ATOM 735 O O . ILE A 1 96 ? -4.621 -10.358 -2.147 1.00 79.38 96 ILE A O 1
ATOM 739 N N . LYS A 1 97 ? -4.878 -9.402 -4.149 1.00 80.81 97 LYS A N 1
ATOM 740 C CA . LYS A 1 97 ? -6.344 -9.314 -4.061 1.00 80.81 97 LYS A CA 1
ATOM 741 C C . LYS A 1 97 ? -7.018 -10.681 -3.892 1.00 80.81 97 LYS A C 1
ATOM 743 O O . LYS A 1 97 ? -8.065 -10.781 -3.248 1.00 80.81 97 LYS A O 1
ATOM 748 N N . VAL A 1 98 ? -6.457 -11.742 -4.474 1.00 82.69 98 VAL A N 1
ATOM 749 C CA . VAL A 1 98 ? -6.934 -13.121 -4.273 1.00 82.69 98 VAL A CA 1
ATOM 750 C C . VAL A 1 98 ? -6.572 -13.627 -2.874 1.00 82.69 98 VAL A C 1
ATOM 752 O O . VAL A 1 98 ? -7.431 -14.209 -2.206 1.00 82.69 98 VAL A O 1
ATOM 755 N N . MET A 1 99 ? -5.355 -13.361 -2.397 1.00 77.25 99 MET A N 1
ATOM 756 C CA . MET A 1 99 ? -4.919 -13.718 -1.042 1.00 77.25 99 MET A CA 1
ATOM 757 C C . MET A 1 99 ? -5.765 -13.023 0.032 1.00 77.25 99 MET A C 1
ATOM 759 O O . MET A 1 99 ? -6.288 -13.691 0.924 1.00 77.25 99 MET A O 1
ATOM 763 N N . GLU A 1 100 ? -6.012 -11.718 -0.099 1.00 76.81 100 GLU A N 1
ATOM 764 C CA . GLU A 1 100 ? -6.885 -10.953 0.802 1.00 76.81 100 GLU A CA 1
ATOM 765 C C . GLU A 1 100 ? -8.307 -11.528 0.860 1.00 76.81 100 GLU A C 1
ATOM 767 O O . GLU A 1 100 ? -8.913 -11.622 1.931 1.00 76.81 100 GLU A O 1
ATOM 772 N N . ARG A 1 101 ? -8.856 -11.952 -0.288 1.00 74.75 101 ARG A N 1
ATOM 773 C CA . ARG A 1 101 ? -10.172 -12.610 -0.344 1.00 74.75 101 ARG A CA 1
ATOM 774 C C . ARG A 1 101 ? -10.188 -13.936 0.416 1.00 74.75 101 ARG A C 1
ATOM 776 O O . ARG A 1 101 ? -11.215 -14.266 1.011 1.00 74.75 101 ARG A O 1
ATOM 783 N N . SER A 1 102 ? -9.086 -14.684 0.393 1.00 69.31 102 SER A N 1
ATOM 784 C CA . SER A 1 102 ? -8.941 -15.941 1.134 1.00 69.31 102 SER A CA 1
ATOM 785 C C . SER A 1 102 ? -8.850 -15.697 2.645 1.00 69.31 102 SER A C 1
ATOM 787 O O . SER A 1 102 ? -9.587 -16.309 3.420 1.00 69.31 102 SER A O 1
ATOM 789 N N . LEU A 1 103 ? -8.041 -14.722 3.067 1.00 66.25 103 LEU A N 1
ATOM 790 C CA . LEU A 1 103 ? -7.864 -14.372 4.480 1.00 66.25 103 LEU A CA 1
ATOM 791 C C . LEU A 1 103 ? -9.146 -13.800 5.106 1.00 66.25 103 LEU A C 1
ATOM 793 O O . LEU A 1 103 ? -9.539 -14.224 6.193 1.00 66.25 103 LEU A O 1
ATOM 797 N N . ARG A 1 104 ? -9.900 -12.960 4.380 1.00 58.41 104 ARG A N 1
ATOM 798 C CA . ARG A 1 104 ? -11.223 -12.470 4.824 1.00 58.41 104 ARG A CA 1
ATOM 799 C C . ARG A 1 104 ? -12.262 -13.578 5.040 1.00 58.41 104 ARG A C 1
ATOM 801 O O . ARG A 1 104 ? -13.228 -13.368 5.772 1.00 58.41 104 ARG A O 1
ATOM 808 N N . LYS A 1 105 ? -12.108 -14.742 4.397 1.00 53.28 105 LYS A N 1
ATOM 809 C CA . LYS A 1 105 ? -12.957 -15.919 4.655 1.00 53.28 105 LYS A CA 1
ATOM 810 C C . LYS A 1 105 ? -12.583 -16.625 5.961 1.00 53.28 105 LYS A C 1
ATOM 812 O O . LYS A 1 105 ? -13.467 -17.211 6.580 1.00 53.28 105 LYS A O 1
ATOM 817 N N . SER A 1 106 ? -11.316 -16.560 6.369 1.00 46.38 106 SER A N 1
ATOM 818 C CA . SER A 1 106 ? -10.816 -17.171 7.606 1.00 46.38 106 SER A CA 1
ATOM 819 C C . SER A 1 106 ? -11.201 -16.359 8.847 1.00 46.38 106 SER A C 1
ATOM 821 O O . SER A 1 106 ? -11.640 -16.938 9.835 1.00 46.38 106 SER A O 1
ATOM 823 N N . ASP A 1 107 ? -11.157 -15.025 8.769 1.00 49.81 107 ASP A N 1
ATOM 824 C CA . ASP A 1 107 ? -11.536 -14.126 9.879 1.00 49.81 107 ASP A CA 1
ATOM 825 C C . ASP A 1 107 ? -13.033 -14.139 10.223 1.00 49.81 107 ASP A C 1
ATOM 827 O O . ASP A 1 107 ? -13.445 -13.652 11.269 1.00 49.81 107 ASP A O 1
ATOM 831 N N . ARG A 1 108 ? -13.877 -14.709 9.356 1.00 44.94 108 ARG A N 1
ATOM 832 C CA . ARG A 1 108 ? -15.323 -14.835 9.595 1.00 44.94 108 ARG A CA 1
ATOM 833 C C . ARG A 1 108 ? -15.707 -16.161 10.263 1.00 44.94 108 ARG A C 1
ATOM 835 O O . ARG A 1 108 ? -16.897 -16.418 10.440 1.00 44.94 108 ARG A O 1
ATOM 842 N N . ARG A 1 109 ? -14.725 -17.021 10.562 1.00 39.62 109 ARG A N 1
ATOM 843 C CA . ARG A 1 109 ? -14.930 -18.383 11.080 1.00 39.62 109 ARG A CA 1
ATOM 844 C C . ARG A 1 109 ? -14.360 -18.612 12.487 1.00 39.62 109 ARG A C 1
ATOM 846 O O . ARG A 1 109 ? -14.451 -19.741 12.959 1.00 39.62 109 ARG A O 1
ATOM 853 N N . ASN A 1 110 ? -13.829 -17.570 13.131 1.00 35.59 110 ASN A N 1
ATOM 854 C CA . ASN A 1 110 ? -13.403 -17.580 14.532 1.00 35.59 110 ASN A CA 1
ATOM 855 C C . ASN A 1 110 ? -14.229 -16.589 15.349 1.00 35.59 110 ASN A C 1
ATOM 857 O O . ASN A 1 110 ? -14.390 -15.443 14.873 1.00 35.59 110 ASN A O 1
#